Protein AF-A0A833EAX7-F1 (afdb_monomer)

Organism: NCBI:txid1273541

Structure (mmCIF, N/CA/C/O backbone):
data_AF-A0A833EAX7-F1
#
_entry.id   AF-A0A833EAX7-F1
#
loop_
_atom_site.group_PDB
_atom_site.id
_atom_site.type_symbol
_atom_site.label_atom_id
_atom_site.label_alt_id
_atom_site.label_comp_id
_atom_site.label_asym_id
_atom_site.label_entity_id
_atom_site.label_seq_id
_atom_site.pdbx_PDB_ins_code
_atom_site.Cartn_x
_atom_site.Cartn_y
_atom_site.Cartn_z
_atom_site.occupancy
_atom_site.B_iso_or_equiv
_atom_site.auth_seq_id
_atom_site.auth_comp_id
_atom_site.auth_asym_id
_atom_site.auth_atom_id
_atom_site.pdbx_PDB_model_num
ATOM 1 N N . ALA A 1 1 ? -9.955 -4.819 9.871 1.00 88.12 1 ALA A N 1
ATOM 2 C CA . ALA A 1 1 ? -10.548 -6.099 10.300 1.00 88.12 1 ALA A CA 1
ATOM 3 C C . ALA A 1 1 ? -9.933 -6.616 11.598 1.00 88.12 1 ALA A C 1
ATOM 5 O O . ALA A 1 1 ? -10.570 -6.448 12.624 1.00 88.12 1 ALA A O 1
ATOM 6 N N . ALA A 1 2 ? -8.709 -7.164 11.603 1.00 92.00 2 ALA A N 1
ATOM 7 C CA . ALA A 1 2 ? -8.136 -7.806 12.799 1.00 92.00 2 ALA A CA 1
ATOM 8 C C . ALA A 1 2 ? -8.142 -6.911 14.054 1.00 92.00 2 ALA A C 1
ATOM 10 O O . ALA A 1 2 ? -8.696 -7.295 15.076 1.00 92.00 2 ALA A O 1
ATOM 11 N N . TYR A 1 3 ? -7.619 -5.684 13.960 1.00 92.44 3 TYR A N 1
ATOM 12 C CA . TYR A 1 3 ? -7.635 -4.750 15.092 1.00 92.44 3 TYR A CA 1
ATOM 13 C C . TYR A 1 3 ? -9.058 -4.375 15.543 1.00 92.44 3 TYR A C 1
ATOM 15 O O . TYR A 1 3 ? -9.347 -4.390 16.733 1.00 92.44 3 TYR A O 1
ATOM 23 N N . ALA A 1 4 ? -9.969 -4.117 14.598 1.00 93.31 4 ALA A N 1
ATOM 24 C CA . ALA A 1 4 ? -11.371 -3.826 14.906 1.00 93.31 4 ALA A CA 1
ATOM 25 C C . ALA A 1 4 ? -12.049 -4.989 15.653 1.00 93.31 4 ALA A C 1
ATOM 27 O O . ALA A 1 4 ? -12.770 -4.755 16.615 1.00 93.31 4 ALA A O 1
ATOM 28 N N . SER A 1 5 ? -11.749 -6.235 15.272 1.00 93.31 5 SER A N 1
ATOM 29 C CA . SER A 1 5 ? -12.221 -7.428 15.980 1.00 93.31 5 SER A CA 1
ATOM 30 C C . SER A 1 5 ? -11.660 -7.523 17.401 1.00 93.31 5 SER A C 1
ATOM 32 O O . SER A 1 5 ? -12.407 -7.863 18.310 1.00 93.31 5 SER A O 1
ATOM 34 N N . LEU A 1 6 ? -10.379 -7.196 17.614 1.00 91.81 6 LEU A N 1
ATOM 35 C CA . LEU A 1 6 ? -9.766 -7.182 18.952 1.00 91.81 6 LEU A CA 1
ATOM 36 C C . LEU A 1 6 ? -10.366 -6.107 19.870 1.00 91.81 6 LEU A C 1
ATOM 38 O O . LEU A 1 6 ? -10.318 -6.245 21.088 1.00 91.81 6 LEU A O 1
ATOM 42 N N . LYS A 1 7 ? -10.898 -5.025 19.293 1.00 92.06 7 LYS A N 1
ATOM 43 C CA . LYS A 1 7 ? -11.475 -3.887 20.020 1.00 92.06 7 LYS A CA 1
ATOM 44 C C . LYS A 1 7 ? -13.006 -3.905 20.100 1.00 92.06 7 LYS A C 1
ATOM 46 O O . LYS A 1 7 ? -13.565 -2.997 20.701 1.00 92.06 7 LYS A O 1
ATOM 51 N N . GLY A 1 8 ? -13.677 -4.898 19.509 1.00 93.06 8 GLY A N 1
ATOM 52 C CA . GLY A 1 8 ? -15.146 -4.963 19.477 1.00 93.06 8 GLY A CA 1
ATOM 53 C C . GLY A 1 8 ? -15.798 -3.844 18.654 1.00 93.06 8 GLY A C 1
ATOM 54 O O . GLY A 1 8 ? -16.893 -3.393 18.971 1.00 93.06 8 GLY A O 1
ATOM 55 N N . LEU A 1 9 ? -15.112 -3.344 17.621 1.00 95.06 9 LEU A N 1
ATOM 56 C CA . LEU A 1 9 ? -15.609 -2.271 16.755 1.00 95.06 9 LEU A CA 1
ATOM 57 C C . LEU A 1 9 ? -16.414 -2.858 15.588 1.00 95.06 9 LEU A C 1
ATOM 59 O O . LEU A 1 9 ? -15.910 -2.943 14.466 1.00 95.06 9 LEU A O 1
ATOM 63 N N . ASP A 1 10 ? -17.656 -3.264 15.845 1.00 95.25 10 ASP A N 1
ATOM 64 C CA . ASP A 1 10 ? -18.470 -4.045 14.898 1.00 95.25 10 ASP A CA 1
ATOM 65 C C . ASP A 1 10 ? -18.686 -3.350 13.550 1.00 95.25 10 ASP A C 1
ATOM 67 O O . ASP A 1 10 ? -18.459 -3.951 12.497 1.00 95.25 10 ASP A O 1
ATOM 71 N N . LEU A 1 11 ? -19.053 -2.064 13.564 1.00 95.31 11 LEU A N 1
ATOM 72 C CA . LEU A 1 11 ? -19.267 -1.288 12.338 1.00 95.31 11 LEU A CA 1
ATOM 73 C C . LEU A 1 11 ? -17.991 -1.236 11.484 1.00 95.31 11 LEU A C 1
ATOM 75 O O . LEU A 1 11 ? -18.017 -1.496 10.282 1.00 95.31 11 LEU A O 1
ATOM 79 N N . VAL A 1 12 ? -16.856 -0.934 12.117 1.00 96.81 12 VAL A N 1
ATOM 80 C CA . VAL A 1 12 ? -15.551 -0.833 11.450 1.00 96.81 12 VAL A CA 1
ATOM 81 C C . VAL A 1 12 ? -15.092 -2.200 10.950 1.00 96.81 12 VAL A C 1
ATOM 83 O O . VAL A 1 12 ? -14.527 -2.308 9.859 1.00 96.81 12 VAL A O 1
ATOM 86 N N . LEU A 1 13 ? -15.341 -3.260 11.721 1.00 97.44 13 LEU A N 1
ATOM 87 C CA . LEU A 1 13 ? -15.051 -4.631 11.328 1.00 97.44 13 LEU A CA 1
ATOM 88 C C . LEU A 1 13 ? -15.810 -4.985 10.048 1.00 97.44 13 LEU A C 1
ATOM 90 O O . LEU A 1 13 ? -15.159 -5.301 9.049 1.00 97.44 1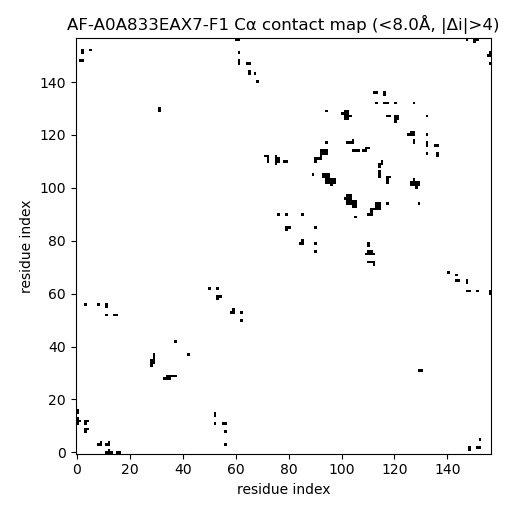3 LEU A O 1
ATOM 94 N N . GLN A 1 14 ? -17.139 -4.856 10.053 1.00 97.25 14 GLN A N 1
ATOM 95 C CA . GLN A 1 14 ? -18.001 -5.152 8.905 1.00 97.25 14 GLN A CA 1
ATOM 96 C C . GLN A 1 14 ? -17.588 -4.334 7.677 1.00 97.25 14 GLN A C 1
ATOM 98 O O . GLN A 1 14 ? -17.283 -4.899 6.626 1.00 97.25 14 GLN A O 1
ATOM 103 N N . ALA A 1 15 ? -17.465 -3.015 7.8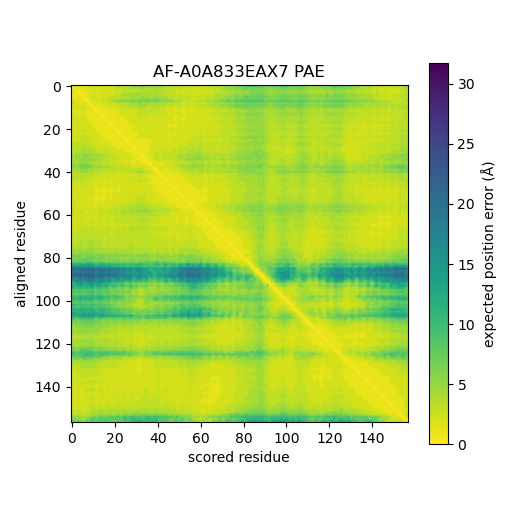30 1.00 97.44 15 ALA A N 1
ATOM 104 C CA . ALA A 1 15 ? -17.079 -2.118 6.748 1.00 97.44 15 ALA A CA 1
ATOM 105 C C . ALA A 1 15 ? -15.682 -2.444 6.181 1.00 97.44 15 ALA A C 1
ATOM 107 O O . ALA A 1 15 ? -15.465 -2.378 4.967 1.00 97.44 15 ALA A O 1
ATOM 108 N N . SER A 1 16 ? -14.728 -2.845 7.030 1.00 96.81 16 SER A N 1
ATOM 109 C CA . SER A 1 16 ? -13.393 -3.256 6.580 1.00 96.81 16 SER A CA 1
ATOM 110 C C . SER A 1 16 ? -13.388 -4.598 5.843 1.00 96.81 16 SER A C 1
ATOM 112 O O . SER A 1 16 ? -12.593 -4.772 4.920 1.00 96.81 16 SER A O 1
ATOM 114 N N . LEU A 1 17 ? -14.273 -5.532 6.209 1.00 97.50 17 LEU A N 1
ATOM 115 C CA . LEU A 1 17 ? -14.431 -6.813 5.515 1.00 97.50 17 LEU A CA 1
ATOM 116 C C . LEU A 1 17 ? -15.066 -6.624 4.135 1.00 97.50 17 LEU A C 1
ATOM 118 O O . LEU A 1 17 ? -14.591 -7.223 3.173 1.00 97.50 17 LEU A O 1
ATOM 122 N N . VAL A 1 18 ? -16.067 -5.744 4.015 1.00 97.75 18 VAL A N 1
ATOM 123 C CA . VAL A 1 18 ? -16.653 -5.382 2.713 1.00 97.75 18 VAL A CA 1
ATOM 124 C C . VAL A 1 18 ? -15.593 -4.777 1.795 1.00 97.75 18 VAL A C 1
ATOM 126 O O . VAL A 1 18 ? -15.451 -5.217 0.653 1.00 97.75 18 VAL A O 1
ATOM 129 N N . MET A 1 19 ? -14.790 -3.829 2.296 1.00 96.94 19 MET A N 1
ATOM 130 C CA . MET A 1 19 ? -13.688 -3.265 1.510 1.00 96.94 19 MET A CA 1
ATOM 131 C C . MET A 1 19 ? -12.677 -4.343 1.108 1.00 96.94 19 MET A C 1
ATOM 133 O O . MET A 1 19 ? -12.286 -4.397 -0.053 1.00 96.94 19 MET A O 1
ATOM 137 N N . ALA A 1 20 ? -12.277 -5.229 2.024 1.00 96.94 20 ALA A N 1
ATOM 138 C CA . ALA A 1 20 ? -11.350 -6.312 1.705 1.00 96.94 20 ALA A CA 1
ATOM 139 C C . ALA A 1 20 ? -11.899 -7.241 0.607 1.00 96.94 20 ALA A C 1
ATOM 141 O O . ALA A 1 20 ? -11.175 -7.560 -0.333 1.00 96.94 20 ALA A O 1
ATOM 142 N N . ALA A 1 21 ? -13.178 -7.625 0.674 1.00 97.69 21 ALA A N 1
ATOM 143 C CA . ALA A 1 21 ? -13.819 -8.456 -0.344 1.00 97.69 21 ALA A CA 1
ATOM 144 C C . ALA A 1 21 ? -13.871 -7.759 -1.715 1.00 97.69 21 ALA A C 1
ATOM 146 O O . ALA A 1 21 ? -13.534 -8.370 -2.731 1.00 97.69 21 ALA A O 1
ATOM 147 N N . ALA A 1 22 ? -14.215 -6.467 -1.750 1.00 96.75 22 ALA A N 1
ATOM 148 C CA . ALA A 1 22 ? -14.211 -5.673 -2.979 1.00 96.75 22 ALA A CA 1
ATOM 149 C C . ALA A 1 22 ? -12.800 -5.549 -3.583 1.00 96.75 22 ALA A C 1
ATOM 151 O O . ALA A 1 22 ? -12.621 -5.739 -4.788 1.00 96.75 22 ALA A O 1
ATOM 152 N N . LEU A 1 23 ? -11.784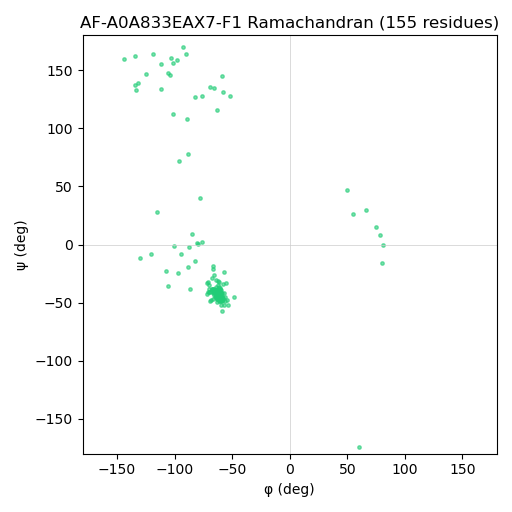 -5.298 -2.747 1.00 97.19 23 LEU A N 1
ATOM 153 C CA . LEU A 1 23 ? -10.385 -5.236 -3.172 1.00 97.19 23 LEU A CA 1
ATOM 154 C C . LEU A 1 23 ? -9.890 -6.586 -3.702 1.00 97.19 23 LEU A C 1
ATOM 156 O O . LEU A 1 23 ? -9.185 -6.603 -4.703 1.00 97.19 23 LEU A O 1
ATOM 160 N N . LEU A 1 24 ? -10.280 -7.709 -3.091 1.00 97.12 24 LEU A N 1
ATOM 161 C CA . LEU A 1 24 ? -9.959 -9.050 -3.595 1.00 97.12 24 LEU A CA 1
ATOM 162 C C . LEU A 1 24 ? -10.617 -9.322 -4.956 1.00 97.12 24 LEU A C 1
ATOM 164 O O . LEU A 1 24 ? -9.969 -9.859 -5.856 1.00 97.12 24 LEU A O 1
ATOM 168 N N . GLY A 1 25 ? -11.874 -8.903 -5.131 1.00 97.19 25 GLY A N 1
ATOM 169 C CA . GLY A 1 25 ? -12.577 -8.975 -6.413 1.00 97.19 25 GLY A CA 1
ATOM 170 C C . GLY A 1 25 ? -11.877 -8.165 -7.507 1.00 97.19 25 GLY A C 1
ATOM 171 O O . GLY A 1 25 ? -11.654 -8.673 -8.603 1.00 97.19 25 GLY A O 1
ATOM 172 N N . PHE A 1 26 ? -11.455 -6.937 -7.197 1.00 97.06 26 PHE A N 1
ATOM 173 C CA . PHE A 1 26 ? -10.657 -6.108 -8.105 1.00 97.06 26 PHE A CA 1
ATOM 174 C C . PHE A 1 26 ? -9.289 -6.737 -8.406 1.00 97.06 26 PHE A C 1
ATOM 176 O O . PHE A 1 26 ? -8.888 -6.845 -9.569 1.00 97.06 26 PHE A O 1
ATOM 183 N N . LEU A 1 27 ? -8.590 -7.207 -7.368 1.00 96.44 27 LEU A N 1
ATOM 184 C CA . LEU A 1 27 ? -7.257 -7.791 -7.473 1.00 96.44 27 LEU A CA 1
ATOM 185 C C . LEU A 1 27 ? -7.248 -8.987 -8.422 1.00 96.44 27 LEU A C 1
ATOM 187 O O . LEU A 1 27 ? -6.298 -9.145 -9.173 1.00 96.44 27 LEU A O 1
ATOM 191 N N . ARG A 1 28 ? -8.323 -9.781 -8.487 1.00 96.94 28 ARG A N 1
ATOM 192 C CA . ARG A 1 28 ? -8.438 -10.889 -9.449 1.00 96.94 28 ARG A CA 1
ATOM 193 C C . ARG A 1 28 ? -8.250 -10.460 -10.911 1.00 96.94 28 ARG A C 1
ATOM 195 O O . ARG A 1 28 ? -7.746 -11.260 -11.704 1.00 96.94 28 ARG A O 1
ATOM 202 N N . TYR A 1 29 ? -8.669 -9.248 -11.272 1.00 97.06 29 TYR A N 1
ATOM 203 C CA . TYR A 1 29 ? -8.545 -8.695 -12.627 1.00 97.06 29 TYR A CA 1
ATOM 204 C C . TYR A 1 29 ? -7.323 -7.791 -12.798 1.00 97.06 29 TYR A C 1
ATOM 206 O O . TYR A 1 29 ? -6.836 -7.627 -13.916 1.00 97.06 29 TYR A O 1
ATOM 214 N N . ASN A 1 30 ? -6.831 -7.207 -11.707 1.00 97.12 30 ASN A N 1
ATOM 215 C CA . ASN A 1 30 ? -5.645 -6.357 -11.709 1.00 97.12 30 ASN A CA 1
ATOM 216 C C . ASN A 1 30 ? -4.332 -7.141 -11.517 1.00 97.12 30 ASN A C 1
ATOM 218 O O . ASN A 1 30 ? -3.276 -6.637 -11.884 1.00 97.12 30 ASN A O 1
ATOM 222 N N . TRP A 1 31 ? -4.379 -8.370 -10.992 1.00 97.00 31 TRP A N 1
ATOM 223 C CA . TRP A 1 31 ? -3.196 -9.214 -10.824 1.00 97.00 31 TRP A CA 1
ATOM 224 C C . TRP A 1 31 ? -2.500 -9.466 -12.160 1.00 97.00 31 TRP A C 1
ATOM 226 O O . TRP A 1 31 ? -3.155 -9.616 -13.191 1.00 97.00 31 TRP A O 1
ATOM 236 N N . TYR A 1 32 ? -1.171 -9.550 -12.129 1.00 94.12 32 TYR A N 1
ATOM 237 C CA . TYR A 1 32 ? -0.358 -9.697 -13.330 1.00 94.12 32 TYR A CA 1
ATOM 238 C C . TYR A 1 32 ? -0.736 -10.955 -14.145 1.00 94.12 32 TYR A C 1
ATOM 240 O O . TYR A 1 32 ? -0.785 -12.049 -13.567 1.00 94.12 32 TYR A O 1
ATOM 248 N N . PRO A 1 33 ? -0.935 -10.847 -15.477 1.00 94.56 33 PRO A N 1
ATOM 249 C CA . PRO A 1 33 ? -0.969 -9.617 -16.280 1.00 94.56 33 PRO A CA 1
ATOM 250 C C . PRO A 1 33 ? -2.295 -8.848 -16.111 1.00 94.56 33 PRO A C 1
ATOM 252 O O . PRO A 1 33 ? -3.381 -9.413 -16.283 1.00 94.56 33 PRO A O 1
ATOM 255 N N . ALA A 1 34 ? -2.198 -7.552 -15.794 1.00 95.12 34 ALA A N 1
ATOM 256 C CA . ALA A 1 34 ? -3.344 -6.717 -15.438 1.00 95.12 34 ALA A CA 1
ATOM 257 C C . ALA A 1 34 ? -4.316 -6.514 -16.613 1.00 95.12 34 ALA A C 1
ATOM 259 O O . ALA A 1 34 ? -3.911 -6.191 -17.728 1.00 95.12 34 ALA A O 1
ATOM 260 N N . ARG A 1 35 ? -5.619 -6.659 -16.343 1.00 96.88 35 ARG A N 1
ATOM 261 C CA . ARG A 1 35 ? -6.713 -6.432 -17.314 1.00 96.88 35 ARG A CA 1
ATOM 262 C C . ARG A 1 35 ? -7.497 -5.156 -17.036 1.00 96.88 35 ARG A C 1
ATOM 264 O O . ARG A 1 35 ? -8.159 -4.630 -17.922 1.00 96.88 35 ARG A O 1
ATOM 271 N N . VAL A 1 36 ? -7.453 -4.693 -15.790 1.00 96.25 36 VAL A N 1
ATOM 272 C CA . VAL A 1 36 ? -8.123 -3.484 -15.311 1.00 96.25 36 VAL A CA 1
ATOM 273 C C . VAL A 1 36 ? -7.125 -2.701 -14.471 1.00 96.25 36 VAL A C 1
ATOM 275 O O . VAL A 1 36 ? -6.405 -3.289 -13.662 1.00 96.25 36 VAL A O 1
ATOM 278 N N . PHE A 1 37 ? -7.090 -1.382 -14.650 1.00 94.25 37 PHE A N 1
ATOM 279 C CA . PHE A 1 37 ? -6.267 -0.475 -13.855 1.00 94.25 37 PHE A CA 1
ATOM 280 C C . PHE A 1 37 ? -7.125 0.276 -12.832 1.00 94.25 37 PHE A C 1
ATOM 282 O O . PHE A 1 37 ? -8.272 0.605 -13.131 1.00 94.25 37 PHE A O 1
ATOM 289 N N . PRO A 1 38 ? -6.588 0.572 -11.636 1.00 93.25 38 PRO A N 1
ATOM 290 C CA . PRO A 1 38 ? -7.351 1.256 -10.594 1.00 93.25 38 PRO A CA 1
ATOM 291 C C . PRO A 1 38 ? -7.648 2.717 -10.974 1.00 93.25 38 PRO A C 1
ATOM 293 O O . PRO A 1 38 ? -8.751 3.217 -10.758 1.00 93.25 38 PRO A O 1
ATOM 296 N N . GLY A 1 39 ? -6.666 3.412 -11.557 1.00 91.12 39 GLY A N 1
ATOM 297 C CA . GLY A 1 39 ? -6.744 4.852 -11.802 1.00 91.12 39 GLY A CA 1
ATOM 298 C C . GLY A 1 39 ? -6.911 5.674 -10.515 1.00 91.12 39 GLY A C 1
ATOM 299 O O . GLY A 1 39 ? -6.879 5.152 -9.399 1.00 91.12 39 GLY A O 1
ATOM 300 N N . ASN A 1 40 ? -7.106 6.984 -10.675 1.00 91.94 40 ASN A N 1
ATOM 301 C CA . ASN A 1 40 ? -7.203 7.913 -9.541 1.00 91.94 40 ASN A CA 1
ATOM 302 C C . ASN A 1 40 ? -8.511 7.757 -8.756 1.00 91.94 40 ASN A C 1
ATOM 304 O O . ASN A 1 40 ? -8.524 7.921 -7.540 1.00 91.94 40 ASN A O 1
ATOM 308 N N . ALA A 1 41 ? -9.607 7.404 -9.434 1.00 92.31 41 ALA A N 1
ATOM 309 C CA . ALA A 1 41 ? -10.901 7.209 -8.785 1.00 92.31 41 ALA A CA 1
ATOM 310 C C . ALA A 1 41 ? -10.838 6.096 -7.726 1.00 92.31 41 ALA A C 1
ATOM 312 O O . ALA A 1 41 ? -11.310 6.276 -6.604 1.00 92.31 41 ALA A O 1
ATOM 313 N N . PHE A 1 42 ? -10.197 4.971 -8.055 1.00 93.31 42 PHE A N 1
ATOM 31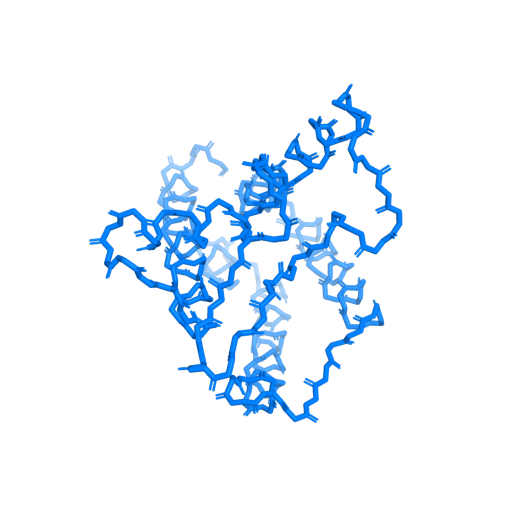4 C CA . PHE A 1 42 ? -10.045 3.857 -7.126 1.00 93.31 42 PHE A CA 1
ATOM 315 C C . PHE A 1 42 ? -9.091 4.195 -5.980 1.00 93.31 42 PHE A C 1
ATOM 317 O O . PHE A 1 42 ? -9.432 3.979 -4.820 1.00 93.31 42 PHE A O 1
ATOM 324 N N . THR A 1 43 ? -7.906 4.743 -6.269 1.00 93.62 43 THR A N 1
ATOM 325 C CA . THR A 1 43 ? -6.896 5.006 -5.229 1.00 93.62 43 THR A CA 1
ATOM 326 C C . THR A 1 43 ? -7.343 6.086 -4.245 1.00 93.62 43 THR A C 1
ATOM 328 O O . THR A 1 43 ? -7.182 5.902 -3.038 1.00 93.62 43 THR A O 1
ATOM 331 N N . TYR A 1 44 ? -7.973 7.167 -4.720 1.00 95.12 44 TYR A N 1
ATOM 332 C CA . TYR A 1 44 ? -8.558 8.185 -3.844 1.00 95.12 44 TYR A CA 1
ATOM 333 C C . TYR A 1 44 ? -9.747 7.641 -3.051 1.00 95.12 44 TYR A C 1
ATOM 335 O O . TYR A 1 44 ? -9.826 7.886 -1.848 1.00 95.12 44 TYR A O 1
ATOM 343 N N . GLY A 1 45 ? -10.626 6.855 -3.682 1.00 96.81 45 GLY A N 1
ATOM 344 C CA . GLY A 1 45 ? -11.771 6.240 -3.008 1.00 96.81 45 GLY A CA 1
ATOM 345 C C . GLY A 1 45 ? -11.359 5.295 -1.877 1.00 96.81 45 GLY A C 1
ATOM 346 O O . GLY A 1 45 ? -11.855 5.416 -0.759 1.00 96.81 45 GLY A O 1
ATOM 347 N N . VAL A 1 46 ? -10.399 4.398 -2.130 1.00 97.00 46 VAL A N 1
ATOM 348 C CA . VAL A 1 46 ? -9.881 3.458 -1.119 1.00 97.00 46 VAL A CA 1
ATOM 349 C C . VAL A 1 46 ? -9.179 4.202 0.018 1.00 97.00 46 VAL A C 1
ATOM 351 O O . VAL A 1 46 ? -9.387 3.870 1.184 1.00 97.00 46 VAL A O 1
ATOM 354 N N . GLY A 1 47 ? -8.387 5.233 -0.297 1.00 96.12 47 GLY A N 1
ATOM 355 C CA . GLY A 1 47 ? -7.722 6.060 0.712 1.00 96.12 47 GLY A CA 1
ATOM 356 C C . GLY A 1 47 ? -8.710 6.809 1.609 1.00 96.12 47 GLY A C 1
ATOM 357 O O . GLY A 1 47 ? -8.581 6.768 2.833 1.00 96.12 47 GLY A O 1
ATOM 358 N N . ALA A 1 48 ? -9.727 7.442 1.016 1.00 97.56 48 ALA A N 1
ATOM 359 C CA . ALA A 1 48 ? -10.771 8.153 1.751 1.00 97.56 48 ALA A CA 1
ATOM 360 C C . ALA A 1 48 ? -11.597 7.205 2.633 1.00 97.56 48 ALA A C 1
ATOM 362 O O . ALA A 1 48 ? -11.831 7.501 3.804 1.00 97.56 48 ALA A O 1
ATOM 363 N N . TYR A 1 49 ? -11.981 6.038 2.104 1.00 97.75 49 TYR A N 1
ATOM 364 C CA . T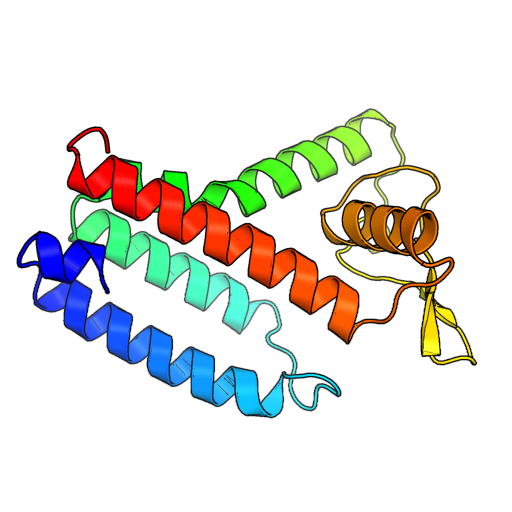YR A 1 49 ? -12.706 5.022 2.864 1.00 97.75 49 TYR A CA 1
ATOM 365 C C . TYR A 1 49 ? -11.879 4.504 4.046 1.00 97.75 49 TYR A C 1
ATOM 367 O O . TYR A 1 49 ? -12.375 4.423 5.168 1.00 97.75 49 TYR A O 1
ATOM 375 N N . TYR A 1 50 ? -10.597 4.204 3.823 1.00 97.12 50 TYR A N 1
ATOM 376 C CA . TYR A 1 50 ? -9.684 3.799 4.887 1.00 97.12 50 TYR A CA 1
ATOM 377 C C . TYR A 1 50 ? -9.571 4.866 5.985 1.00 97.12 50 TYR A C 1
ATOM 379 O O . TYR A 1 50 ? -9.708 4.543 7.164 1.00 97.12 50 TYR A O 1
ATOM 387 N N . ALA A 1 51 ? -9.366 6.133 5.611 1.00 97.06 51 ALA A N 1
ATOM 388 C CA . ALA A 1 51 ? -9.269 7.238 6.561 1.00 97.06 51 ALA A CA 1
ATOM 389 C C . ALA A 1 51 ? -10.560 7.406 7.378 1.00 97.06 51 ALA A C 1
ATOM 391 O O . ALA A 1 51 ? -10.495 7.552 8.598 1.00 97.06 51 ALA A O 1
ATOM 392 N N . ALA A 1 52 ? -11.728 7.302 6.734 1.00 97.81 52 ALA A N 1
ATOM 393 C CA . ALA A 1 52 ? -13.017 7.333 7.417 1.00 97.81 52 ALA A CA 1
ATOM 394 C C . ALA A 1 52 ? -13.142 6.206 8.456 1.00 97.81 52 ALA A C 1
ATOM 396 O O . ALA A 1 52 ? -13.547 6.466 9.585 1.00 97.81 52 ALA A O 1
ATOM 397 N N . LEU A 1 53 ? -12.734 4.974 8.125 1.00 97.12 53 LEU A N 1
ATOM 398 C CA . LEU A 1 53 ? -12.747 3.865 9.087 1.00 97.12 53 LEU A CA 1
ATOM 399 C C . LEU A 1 53 ? -11.806 4.088 10.272 1.00 97.12 53 LEU A C 1
ATOM 401 O O . LEU A 1 53 ? -12.154 3.736 11.398 1.00 97.12 53 LEU A O 1
ATOM 405 N N . VAL A 1 54 ? -10.621 4.648 10.027 1.00 96.62 54 VAL A N 1
ATOM 406 C CA . VAL A 1 54 ? -9.641 4.951 11.078 1.00 96.62 54 VAL A CA 1
ATOM 407 C C . VAL A 1 54 ? -10.195 5.979 12.064 1.00 96.62 54 VAL A C 1
ATOM 409 O O . VAL A 1 54 ? -10.094 5.752 13.267 1.00 96.62 54 VAL A O 1
ATOM 412 N N . ILE A 1 55 ? -10.821 7.049 11.564 1.00 96.94 55 ILE A N 1
ATOM 413 C CA . ILE A 1 55 ? -11.429 8.107 12.386 1.00 96.94 55 ILE A CA 1
ATOM 414 C C . ILE A 1 55 ? -12.652 7.571 13.143 1.00 96.94 55 ILE A C 1
ATOM 416 O O . ILE A 1 55 ? -12.762 7.752 14.351 1.00 96.94 55 ILE A O 1
ATOM 420 N N . LEU A 1 56 ? -13.555 6.854 12.462 1.00 96.25 56 LEU A N 1
ATOM 421 C CA . LEU A 1 56 ? -14.753 6.279 13.093 1.00 96.25 56 LEU A CA 1
ATOM 422 C C . LEU A 1 56 ? -14.416 5.266 14.192 1.00 96.25 56 LEU A C 1
ATOM 424 O O . LEU A 1 56 ? -15.166 5.127 15.153 1.00 96.25 56 LEU A O 1
ATOM 428 N N . GLY A 1 57 ? -13.307 4.542 14.044 1.00 94.38 57 GLY A N 1
ATOM 429 C CA . GLY A 1 57 ? -12.840 3.590 15.043 1.00 94.38 57 GLY A CA 1
ATOM 430 C C . GLY A 1 57 ? -11.941 4.184 16.128 1.00 94.38 57 GLY A C 1
ATOM 431 O O . GLY A 1 57 ? -11.508 3.416 16.985 1.00 94.38 57 GLY A O 1
ATOM 432 N N . ASN A 1 58 ? -11.613 5.485 16.080 1.00 95.25 58 ASN A N 1
ATOM 433 C CA . ASN A 1 58 ? -10.617 6.122 16.956 1.00 95.25 58 ASN A CA 1
ATOM 434 C C . ASN A 1 58 ? -9.283 5.337 16.980 1.00 95.25 58 ASN A C 1
ATOM 436 O O . ASN A 1 58 ? -8.759 4.966 18.033 1.00 95.25 58 ASN A O 1
ATOM 440 N N . MET A 1 59 ? -8.801 4.961 15.787 1.00 95.06 59 MET A N 1
ATOM 441 C CA . MET A 1 59 ? -7.651 4.070 15.581 1.00 95.06 59 MET A CA 1
ATOM 442 C C . MET A 1 59 ? -6.483 4.789 14.896 1.00 95.06 59 MET A C 1
ATOM 444 O O . MET A 1 59 ? -5.729 4.157 14.161 1.00 95.06 59 MET A O 1
ATOM 448 N N . GLU A 1 60 ? -6.331 6.101 15.063 1.00 95.31 60 GLU A N 1
ATOM 449 C CA . GLU A 1 60 ? -5.408 6.944 14.291 1.00 95.31 60 GLU A CA 1
ATOM 450 C C . GLU A 1 60 ? -3.970 6.444 14.386 1.00 95.31 60 GLU A C 1
ATOM 452 O O . GLU A 1 60 ? -3.298 6.299 13.368 1.0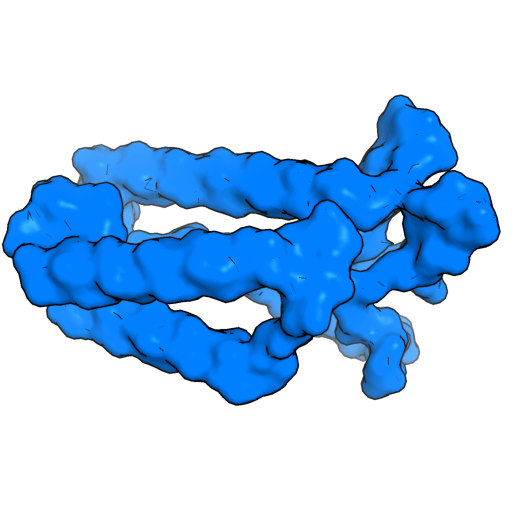0 95.31 60 GLU A O 1
ATOM 457 N N . LYS A 1 61 ? -3.509 6.095 15.592 1.00 94.75 61 LYS A N 1
ATOM 458 C CA . LYS A 1 61 ? -2.155 5.559 15.801 1.00 94.75 61 LYS A CA 1
ATOM 459 C C . LYS A 1 61 ? -1.930 4.266 15.019 1.00 94.75 61 LYS A C 1
ATOM 461 O O . LYS A 1 61 ? -0.940 4.145 14.299 1.00 94.75 61 LYS A O 1
ATOM 466 N N . TYR A 1 62 ? -2.869 3.326 15.115 1.00 94.81 62 TYR A N 1
ATOM 467 C CA . TYR A 1 62 ? -2.831 2.065 14.374 1.00 94.81 62 TYR A CA 1
ATOM 468 C C . TYR A 1 62 ? -2.911 2.296 12.857 1.00 94.81 62 TYR A C 1
ATOM 470 O O . TYR A 1 62 ? -2.126 1.741 12.087 1.00 94.81 62 TYR A O 1
ATOM 478 N N . GLY A 1 63 ? -3.832 3.157 12.428 1.00 95.12 63 GLY A N 1
ATOM 479 C CA . GLY A 1 63 ? -4.090 3.455 11.029 1.00 95.12 63 GLY A CA 1
ATOM 480 C C . GLY A 1 63 ? -2.914 4.146 10.339 1.00 95.12 63 GLY A C 1
ATOM 481 O O . GLY A 1 63 ? -2.562 3.787 9.213 1.00 95.12 63 GLY A O 1
ATOM 482 N N . LEU A 1 64 ? -2.265 5.091 11.020 1.00 95.88 64 LEU A N 1
ATOM 483 C CA . LEU A 1 64 ? -1.060 5.759 10.530 1.00 95.88 64 LEU A CA 1
ATOM 484 C C . LEU A 1 64 ? 0.143 4.810 10.523 1.00 95.88 64 LEU A C 1
ATOM 486 O O . LEU A 1 64 ? 0.922 4.823 9.571 1.00 95.88 64 LEU A O 1
ATOM 490 N N . ALA A 1 65 ? 0.276 3.939 11.526 1.00 96.44 65 ALA A N 1
ATOM 491 C CA . ALA A 1 65 ? 1.343 2.942 11.552 1.00 96.44 65 ALA A CA 1
ATOM 492 C C . ALA A 1 65 ? 1.248 1.949 10.377 1.00 96.44 65 ALA A C 1
ATOM 494 O O . ALA A 1 65 ? 2.263 1.569 9.808 1.00 96.44 65 ALA A O 1
ATOM 495 N N . LEU A 1 66 ? 0.048 1.576 9.922 1.00 96.25 66 LEU A N 1
ATOM 496 C CA . LEU A 1 66 ? -0.104 0.753 8.711 1.00 96.25 66 LEU A CA 1
ATOM 497 C C . LEU A 1 66 ? 0.322 1.473 7.418 1.00 96.25 66 LEU A C 1
ATOM 499 O O . LEU A 1 66 ? 0.643 0.814 6.425 1.00 96.25 66 LEU A O 1
ATOM 503 N N . PHE A 1 67 ? 0.353 2.809 7.425 1.00 95.25 67 PHE A N 1
ATOM 504 C CA . PHE A 1 67 ? 0.738 3.646 6.286 1.00 95.25 67 PHE A CA 1
ATOM 505 C C . PHE A 1 67 ? 2.255 3.855 6.158 1.00 95.25 67 PHE A C 1
ATOM 507 O O . PHE A 1 67 ? 2.692 4.628 5.305 1.00 95.25 67 PHE A O 1
ATOM 514 N N . THR A 1 68 ? 3.086 3.148 6.937 1.00 96.19 68 THR A N 1
ATOM 515 C CA . THR A 1 68 ? 4.554 3.293 6.907 1.00 96.19 68 THR A CA 1
ATOM 516 C C . THR A 1 68 ? 5.143 3.266 5.495 1.00 96.19 68 THR A C 1
ATOM 518 O O . THR A 1 68 ? 5.951 4.136 5.173 1.00 96.19 68 THR A O 1
ATOM 521 N N . LEU A 1 69 ? 4.728 2.343 4.615 1.00 94.75 69 LEU A N 1
ATOM 522 C CA . LEU A 1 69 ? 5.243 2.320 3.237 1.00 94.75 69 LEU A CA 1
ATOM 523 C C . LEU A 1 69 ? 4.867 3.574 2.439 1.00 94.75 69 LEU A C 1
ATOM 525 O O . LEU A 1 69 ? 5.693 4.078 1.681 1.00 94.75 69 LEU A O 1
ATOM 529 N N . TYR A 1 70 ? 3.668 4.121 2.635 1.00 93.62 70 TYR A N 1
ATOM 530 C CA . TYR A 1 70 ? 3.255 5.367 1.986 1.00 93.62 70 TYR A CA 1
ATOM 531 C C . TYR A 1 70 ? 4.076 6.560 2.480 1.00 93.62 70 TYR A C 1
ATOM 533 O O . TYR A 1 70 ? 4.478 7.395 1.670 1.00 93.62 70 TYR A O 1
ATOM 541 N N . PHE A 1 71 ? 4.404 6.612 3.774 1.00 94.81 71 PHE A N 1
ATOM 542 C CA . PHE A 1 71 ? 5.308 7.635 4.305 1.00 94.81 71 PHE A CA 1
ATOM 543 C C . PHE A 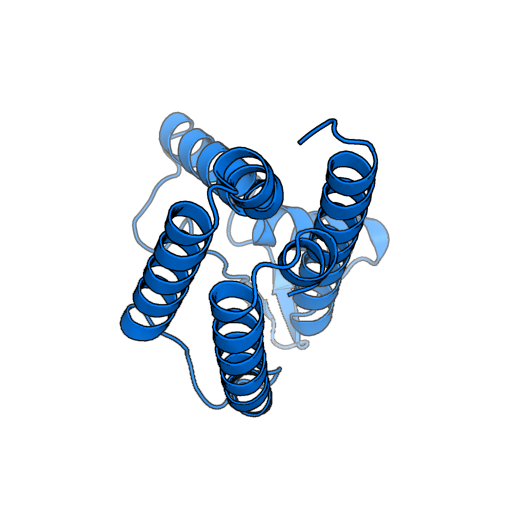1 71 ? 6.727 7.490 3.755 1.00 94.81 71 PHE A C 1
ATOM 545 O O . PHE A 1 71 ? 7.314 8.480 3.322 1.00 94.81 71 PHE A O 1
ATOM 552 N N . ILE A 1 72 ? 7.263 6.268 3.682 1.00 94.56 72 ILE A N 1
ATOM 553 C CA . ILE A 1 72 ? 8.572 6.020 3.060 1.00 94.56 72 ILE A CA 1
ATOM 554 C C . ILE A 1 72 ? 8.553 6.465 1.595 1.00 94.56 72 ILE A C 1
ATOM 556 O O . ILE A 1 72 ? 9.467 7.159 1.153 1.00 94.56 72 ILE A O 1
ATOM 560 N N . LYS A 1 73 ? 7.497 6.132 0.845 1.00 91.81 73 LYS A N 1
ATOM 561 C CA . LYS A 1 73 ? 7.318 6.594 -0.536 1.00 91.81 73 LYS A CA 1
ATOM 562 C C . LYS A 1 73 ? 7.313 8.122 -0.619 1.00 91.81 73 LYS A C 1
ATOM 564 O O . LYS A 1 73 ? 8.010 8.677 -1.463 1.00 91.81 73 LYS A O 1
ATOM 569 N N . ALA A 1 74 ? 6.579 8.805 0.259 1.00 91.50 74 ALA A N 1
ATOM 570 C CA . ALA A 1 74 ? 6.540 10.265 0.294 1.00 91.50 74 ALA A CA 1
ATOM 571 C C . ALA A 1 74 ? 7.934 10.873 0.540 1.00 91.50 74 ALA A C 1
ATOM 573 O O . ALA A 1 74 ? 8.319 11.818 -0.148 1.00 91.50 74 ALA A O 1
ATOM 574 N N . LEU A 1 75 ? 8.727 10.290 1.447 1.00 92.50 75 LEU A N 1
ATOM 575 C CA . LEU A 1 75 ? 10.109 10.712 1.703 1.00 92.50 75 LEU A CA 1
ATOM 576 C C . LEU A 1 75 ? 11.034 10.467 0.501 1.00 92.50 75 LEU A C 1
ATOM 578 O O . LEU A 1 75 ? 11.863 11.317 0.174 1.00 92.50 75 LEU A O 1
ATOM 582 N N . LEU A 1 76 ? 10.892 9.332 -0.188 1.00 91.00 76 LEU A N 1
ATOM 583 C CA . LEU A 1 76 ? 11.666 9.038 -1.398 1.00 91.00 76 LEU A CA 1
ATOM 584 C C . LEU A 1 76 ? 11.310 9.988 -2.554 1.00 91.00 76 LEU A C 1
ATOM 586 O O . LEU A 1 76 ? 12.207 10.474 -3.249 1.00 91.00 76 LEU A O 1
ATOM 590 N N . ASN A 1 77 ? 10.029 10.326 -2.703 1.00 86.44 77 ASN A N 1
ATOM 591 C CA . ASN A 1 77 ? 9.569 11.321 -3.669 1.00 86.44 77 ASN A CA 1
ATOM 592 C C . ASN A 1 77 ? 10.119 12.714 -3.339 1.00 86.44 77 ASN A C 1
ATOM 594 O O . ASN A 1 77 ? 10.618 13.406 -4.228 1.00 86.44 77 ASN A O 1
ATOM 598 N N . LEU A 1 78 ? 10.103 13.103 -2.059 1.00 89.50 78 LEU A N 1
ATOM 599 C CA . LEU A 1 78 ? 10.694 14.358 -1.592 1.00 89.50 78 LEU A CA 1
ATOM 600 C C . LEU A 1 78 ? 12.197 14.415 -1.889 1.00 89.50 78 LEU A C 1
ATOM 602 O O . LEU A 1 78 ? 12.696 15.431 -2.371 1.00 89.50 78 LEU A O 1
ATOM 606 N N . ARG A 1 79 ? 12.922 13.309 -1.691 1.00 88.19 79 ARG A N 1
ATOM 607 C CA . ARG A 1 79 ? 14.330 13.207 -2.093 1.00 88.19 79 ARG A CA 1
ATOM 608 C C . ARG A 1 79 ? 14.506 13.427 -3.597 1.00 88.19 79 ARG A C 1
ATOM 610 O O . ARG A 1 79 ? 15.440 14.113 -4.006 1.00 88.19 79 ARG A O 1
ATOM 617 N N . GLY A 1 80 ? 13.621 12.867 -4.421 1.00 86.19 80 GLY A N 1
ATOM 618 C CA . GLY A 1 80 ? 13.629 13.074 -5.872 1.00 86.19 80 GLY A CA 1
ATOM 619 C C . GLY A 1 80 ? 13.434 14.536 -6.270 1.00 86.19 80 GLY A C 1
ATOM 620 O O . GLY A 1 80 ? 14.134 15.031 -7.158 1.00 86.19 80 GLY A O 1
ATOM 621 N N . TYR A 1 81 ? 12.557 15.242 -5.554 1.00 84.88 81 TYR A N 1
ATOM 622 C CA . TYR A 1 81 ? 12.381 16.687 -5.680 1.00 84.88 81 TYR A CA 1
ATOM 623 C C . TYR A 1 81 ? 13.650 17.457 -5.285 1.00 84.88 81 TYR A C 1
ATOM 625 O O . TYR A 1 81 ? 14.150 18.263 -6.069 1.00 84.88 81 TYR A O 1
ATOM 633 N N . MET A 1 82 ? 14.244 17.152 -4.126 1.00 87.06 82 MET A N 1
ATOM 634 C CA . MET A 1 82 ? 15.475 17.801 -3.651 1.00 87.06 82 MET A CA 1
ATOM 635 C C . MET A 1 82 ? 16.664 17.607 -4.598 1.00 87.06 82 MET A C 1
ATOM 637 O O . MET A 1 82 ? 17.445 18.527 -4.820 1.00 87.06 82 MET A O 1
ATOM 641 N N . HIS A 1 83 ? 16.795 16.416 -5.180 1.00 85.62 83 HIS A N 1
ATOM 642 C CA . HIS A 1 83 ? 17.854 16.093 -6.134 1.00 85.62 83 HIS A CA 1
ATOM 643 C C . HIS A 1 83 ? 17.600 16.689 -7.536 1.00 85.62 83 HIS A C 1
ATOM 645 O O . HIS A 1 83 ? 18.388 16.442 -8.445 1.00 85.62 83 HIS A O 1
ATOM 651 N N . ARG A 1 84 ? 16.509 17.451 -7.734 1.00 82.12 84 ARG A N 1
ATOM 652 C CA . ARG A 1 84 ? 16.093 18.046 -9.020 1.00 82.12 84 ARG A CA 1
ATOM 653 C C . ARG A 1 84 ? 15.935 17.029 -10.158 1.00 82.12 84 ARG A C 1
ATOM 655 O O . ARG A 1 84 ? 16.043 17.374 -11.331 1.00 82.12 84 ARG A O 1
ATOM 662 N N . VAL A 1 85 ? 15.653 15.774 -9.811 1.00 79.19 85 VAL A N 1
ATOM 663 C CA . VAL A 1 85 ? 15.374 14.690 -10.774 1.00 79.19 85 VAL A CA 1
ATOM 664 C C . VAL A 1 85 ? 13.873 14.535 -11.006 1.00 79.19 85 VAL A C 1
ATOM 666 O O . VAL A 1 85 ? 13.452 13.783 -11.883 1.00 79.19 85 VAL A O 1
ATOM 669 N N . TRP A 1 86 ? 13.062 15.248 -10.218 1.00 70.38 86 TRP A N 1
ATOM 670 C CA . TRP A 1 86 ? 11.617 15.258 -10.349 1.00 70.38 86 TRP A CA 1
ATOM 671 C C . TRP A 1 86 ? 11.208 15.835 -11.703 1.00 70.38 86 TRP A C 1
ATOM 673 O O . TRP A 1 86 ? 11.439 17.005 -12.004 1.00 70.38 86 TRP A O 1
ATOM 683 N N . LYS A 1 87 ? 10.593 14.980 -12.514 1.00 66.50 87 LYS A N 1
ATOM 684 C CA . LYS A 1 87 ? 9.900 15.339 -13.746 1.00 66.50 87 LYS A CA 1
ATOM 685 C C . LYS A 1 87 ? 8.535 14.642 -13.724 1.00 66.50 87 LYS A C 1
ATOM 687 O O . LYS A 1 87 ? 8.484 13.472 -13.321 1.00 66.50 87 LYS A O 1
ATOM 692 N N . PRO A 1 88 ? 7.450 15.313 -14.147 1.00 61.88 88 PRO A N 1
ATOM 693 C CA . PRO A 1 88 ? 6.148 14.673 -14.314 1.00 61.88 88 PRO A CA 1
ATOM 694 C C . PRO A 1 88 ? 6.281 13.414 -15.184 1.00 61.88 88 PRO A C 1
ATOM 696 O O . PRO A 1 88 ? 6.897 13.469 -16.247 1.00 61.88 88 PRO A O 1
ATOM 699 N N . GLY A 1 89 ? 5.773 12.274 -14.707 1.00 61.38 89 GLY A N 1
ATOM 700 C CA . GLY A 1 89 ? 5.872 10.983 -15.399 1.00 61.38 89 GLY A CA 1
ATOM 701 C C . GLY A 1 89 ? 7.2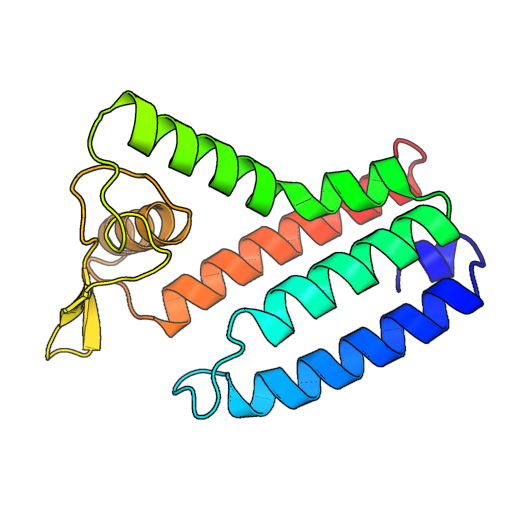03 10.229 -15.246 1.00 61.38 89 GLY A C 1
ATOM 702 O O . GLY A 1 89 ? 7.330 9.135 -15.786 1.00 61.38 89 GLY A O 1
ATOM 703 N N . VAL A 1 90 ? 8.195 10.771 -14.524 1.00 60.22 90 VAL A N 1
ATOM 704 C CA . VAL A 1 90 ? 9.512 10.121 -14.319 1.00 60.22 90 VAL A CA 1
ATOM 705 C C . VAL A 1 90 ? 9.672 9.544 -12.912 1.00 60.22 90 VAL A C 1
ATOM 707 O O . VAL A 1 90 ? 10.284 8.490 -12.744 1.00 60.22 90 VAL A O 1
ATOM 710 N N . ILE A 1 91 ? 9.120 10.208 -11.892 1.00 66.75 91 ILE A N 1
ATOM 711 C CA . ILE A 1 91 ? 9.038 9.656 -10.530 1.00 66.75 91 ILE A CA 1
ATOM 712 C C . ILE A 1 91 ? 7.657 9.035 -10.360 1.00 66.75 91 ILE A C 1
ATOM 714 O O . ILE A 1 91 ? 6.782 9.570 -9.689 1.00 66.75 91 ILE A O 1
ATOM 718 N N . GLU A 1 92 ? 7.486 7.906 -11.027 1.00 75.50 92 GLU A N 1
ATOM 719 C CA . GLU A 1 92 ? 6.307 7.059 -10.930 1.00 75.50 92 GLU A CA 1
ATOM 720 C C . GLU A 1 92 ? 6.724 5.681 -10.416 1.00 75.50 92 GLU A C 1
ATOM 722 O O . GLU A 1 92 ? 7.903 5.315 -10.438 1.00 75.50 92 GLU A O 1
ATOM 727 N N . ASP A 1 93 ? 5.764 4.886 -9.958 1.00 80.12 93 ASP A N 1
ATOM 728 C CA . ASP A 1 93 ? 6.017 3.522 -9.482 1.00 80.12 93 ASP A CA 1
ATOM 729 C C . ASP A 1 93 ? 6.195 2.523 -10.646 1.00 80.12 93 ASP A C 1
ATOM 731 O O . ASP A 1 93 ? 5.719 1.390 -10.575 1.00 80.12 93 ASP A O 1
ATOM 735 N N . PHE A 1 94 ? 6.882 2.925 -11.721 1.00 81.00 94 PHE A N 1
ATOM 736 C CA . PHE A 1 94 ? 7.075 2.125 -12.932 1.00 81.00 94 PHE A CA 1
ATOM 737 C C . PHE A 1 94 ? 8.498 1.562 -13.047 1.00 81.00 94 PHE A C 1
ATOM 739 O O . PHE A 1 94 ? 9.481 2.173 -12.630 1.00 81.00 94 PHE A O 1
ATOM 746 N N . GLY A 1 95 ? 8.605 0.379 -13.653 1.00 83.69 95 GLY A N 1
ATOM 747 C CA . GLY A 1 95 ? 9.856 -0.153 -14.195 1.00 83.69 95 GLY A CA 1
ATOM 748 C C . GLY A 1 95 ? 9.879 -0.014 -15.717 1.00 83.69 95 GLY A C 1
ATOM 749 O O . GLY A 1 95 ? 8.830 0.120 -16.343 1.00 83.69 95 GLY A O 1
ATOM 750 N N . MET A 1 96 ? 11.064 -0.068 -16.321 1.00 86.88 96 MET A N 1
ATOM 751 C CA . MET A 1 96 ? 11.221 -0.151 -17.775 1.00 86.88 96 MET A CA 1
ATOM 752 C C . MET A 1 96 ? 11.239 -1.626 -18.194 1.00 86.88 96 MET A C 1
ATOM 754 O O . MET A 1 96 ? 12.222 -2.311 -17.897 1.00 86.88 96 MET A O 1
ATOM 758 N N . PRO A 1 97 ? 10.176 -2.146 -18.836 1.00 89.25 97 PRO A N 1
ATOM 759 C CA . PRO A 1 97 ? 10.153 -3.528 -19.285 1.00 89.25 97 PRO A CA 1
ATOM 760 C C . PRO A 1 97 ? 11.128 -3.738 -20.442 1.00 89.25 97 PRO A C 1
ATOM 762 O O . PRO A 1 97 ? 11.188 -2.951 -21.386 1.00 89.25 97 PRO A O 1
ATOM 765 N N . ARG A 1 98 ? 11.884 -4.830 -20.369 1.00 90.75 98 ARG A N 1
ATOM 766 C CA . ARG A 1 98 ? 12.771 -5.305 -21.427 1.00 90.75 98 ARG A CA 1
ATOM 767 C C . ARG A 1 98 ? 12.098 -6.413 -22.246 1.00 90.75 98 ARG A C 1
ATOM 769 O O . ARG A 1 98 ? 11.193 -7.078 -21.740 1.00 90.75 98 ARG A O 1
ATOM 776 N N . PRO A 1 99 ? 12.552 -6.659 -23.492 1.00 89.31 99 PRO A N 1
ATOM 777 C CA . PRO A 1 99 ? 12.002 -7.722 -24.342 1.00 89.31 99 PRO A CA 1
ATOM 778 C C . PRO A 1 99 ? 12.066 -9.127 -23.720 1.00 89.31 99 PRO A C 1
ATOM 780 O O . PRO A 1 99 ? 11.277 -9.994 -24.075 1.00 89.31 99 PRO A O 1
ATOM 783 N N . ASP A 1 100 ? 12.983 -9.348 -22.776 1.00 89.31 100 ASP A N 1
ATOM 784 C CA . ASP A 1 100 ? 13.147 -10.599 -22.025 1.00 89.31 100 ASP A CA 1
ATOM 785 C C . ASP A 1 100 ? 12.152 -10.758 -20.849 1.00 89.31 100 ASP A C 1
ATOM 787 O O . ASP A 1 100 ? 12.215 -11.738 -20.102 1.00 89.31 100 ASP A O 1
ATOM 791 N N . GLY A 1 101 ? 11.246 -9.791 -20.655 1.00 87.50 101 GLY A N 1
ATOM 792 C CA . GLY A 1 101 ? 10.267 -9.764 -19.567 1.00 87.50 101 GLY A CA 1
ATOM 793 C C . GLY A 1 101 ? 10.831 -9.310 -18.216 1.00 87.50 101 GLY A C 1
ATOM 794 O O . GLY A 1 101 ? 10.140 -9.417 -17.200 1.00 87.50 101 GLY A O 1
ATOM 795 N N . THR A 1 102 ? 12.075 -8.823 -18.170 1.00 92.50 102 THR A N 1
ATOM 796 C CA . THR A 1 102 ? 12.666 -8.225 -16.963 1.00 92.50 102 THR A CA 1
ATOM 797 C C . THR A 1 102 ? 12.410 -6.718 -16.892 1.00 92.50 102 THR A C 1
ATOM 799 O O . THR A 1 102 ? 12.035 -6.086 -17.874 1.00 92.50 102 THR A O 1
ATOM 802 N N . LEU A 1 103 ? 12.596 -6.135 -15.709 1.00 91.88 103 LEU A N 1
ATOM 803 C CA . LEU A 1 103 ? 12.426 -4.719 -15.421 1.00 91.88 103 LEU A CA 1
ATOM 804 C C . LEU A 1 103 ? 13.773 -4.063 -15.117 1.00 91.88 103 LEU A C 1
ATOM 806 O O . LEU A 1 103 ? 14.551 -4.543 -14.285 1.00 91.88 103 LEU A O 1
ATOM 810 N N . ASP A 1 104 ? 13.995 -2.907 -15.731 1.00 89.00 104 ASP A N 1
ATOM 811 C CA . ASP A 1 104 ? 15.030 -1.956 -15.353 1.00 89.00 104 ASP A CA 1
ATOM 812 C C . ASP A 1 104 ? 14.463 -0.789 -14.545 1.00 89.00 104 ASP A C 1
ATOM 814 O O . ASP A 1 104 ? 13.279 -0.459 -14.600 1.00 89.00 104 ASP A O 1
ATOM 818 N N . SER A 1 105 ? 15.338 -0.157 -13.764 1.00 85.44 105 SER A N 1
ATOM 819 C CA . SER A 1 105 ? 15.005 1.081 -13.067 1.00 85.44 105 SER A CA 1
ATOM 820 C C . SER A 1 105 ? 15.167 2.247 -14.044 1.00 85.44 105 SER A C 1
ATOM 822 O O . SER A 1 105 ? 16.262 2.389 -14.588 1.00 85.44 105 SER A O 1
ATOM 824 N N . PRO A 1 106 ? 14.153 3.115 -14.220 1.00 82.31 106 PRO A N 1
ATOM 825 C CA . PRO A 1 106 ? 14.234 4.256 -15.135 1.00 82.31 106 PRO A CA 1
ATOM 826 C C . PRO A 1 106 ? 15.257 5.311 -14.693 1.00 82.31 106 PRO A C 1
ATOM 828 O O . PRO A 1 106 ? 15.670 6.156 -15.480 1.00 82.31 106 PRO A O 1
ATOM 831 N N . LEU A 1 107 ? 15.652 5.274 -13.417 1.00 81.00 107 LEU A N 1
ATOM 832 C CA . LEU A 1 107 ? 16.561 6.228 -12.793 1.00 81.00 107 LEU A CA 1
ATOM 833 C C . LEU A 1 107 ? 17.755 5.523 -12.141 1.00 81.00 107 LEU A C 1
ATOM 835 O O . LEU A 1 107 ? 17.613 4.448 -11.546 1.00 81.00 107 LEU A O 1
ATOM 839 N N . GLU A 1 108 ? 18.919 6.177 -12.146 1.00 79.69 108 GLU A N 1
ATOM 840 C CA . GLU A 1 108 ? 20.120 5.718 -11.426 1.00 79.69 108 GLU A CA 1
ATOM 841 C C . GLU A 1 108 ? 19.960 5.776 -9.898 1.00 79.69 108 GLU A C 1
ATOM 843 O O . GLU A 1 108 ? 20.498 4.928 -9.182 1.00 79.69 108 GLU A O 1
ATOM 848 N N . GLY A 1 109 ? 19.132 6.690 -9.379 1.00 83.62 109 GLY A N 1
ATOM 849 C CA . GLY A 1 109 ? 18.823 6.831 -7.947 1.00 83.62 109 GLY A CA 1
ATOM 850 C C . GLY A 1 109 ? 17.576 6.065 -7.472 1.00 83.62 109 GLY A C 1
ATOM 851 O O . GLY A 1 109 ? 16.822 5.506 -8.268 1.00 83.62 109 GLY A O 1
ATOM 852 N N . ILE A 1 110 ? 17.373 5.985 -6.153 1.00 87.88 110 ILE A N 1
ATOM 853 C CA . ILE A 1 110 ? 16.179 5.379 -5.533 1.00 87.88 110 ILE A CA 1
ATOM 854 C C . ILE A 1 110 ? 15.241 6.504 -5.094 1.00 87.88 110 ILE A C 1
ATOM 856 O O . ILE A 1 110 ? 15.567 7.246 -4.166 1.00 87.88 110 ILE A O 1
ATOM 860 N N . TYR A 1 111 ? 14.092 6.599 -5.764 1.00 87.25 111 TYR A N 1
ATOM 861 C CA . TYR A 1 111 ? 13.099 7.667 -5.568 1.00 87.25 111 TYR A CA 1
ATOM 862 C C . TYR A 1 111 ? 11.674 7.152 -5.365 1.00 87.25 111 TYR A C 1
ATOM 864 O O . TYR A 1 111 ? 10.816 7.898 -4.921 1.00 87.25 111 TYR A O 1
ATOM 872 N N . THR A 1 112 ? 11.439 5.868 -5.621 1.00 89.19 112 THR A N 1
ATOM 873 C CA . THR A 1 112 ? 10.194 5.169 -5.305 1.00 89.19 112 THR A CA 1
ATOM 874 C C . THR A 1 112 ? 10.532 3.826 -4.670 1.00 89.19 112 THR A C 1
ATOM 876 O O . THR A 1 112 ? 11.663 3.331 -4.790 1.00 89.19 112 THR A O 1
ATOM 879 N N . LEU A 1 113 ? 9.556 3.220 -3.991 1.00 91.62 113 LEU A N 1
ATOM 880 C CA . LEU A 1 113 ? 9.707 1.867 -3.453 1.00 91.62 113 LEU A CA 1
ATOM 881 C C . LEU A 1 113 ? 9.959 0.856 -4.579 1.00 91.62 113 LEU A C 1
ATOM 883 O O . LEU A 1 113 ? 10.816 -0.014 -4.438 1.00 91.62 113 LEU A O 1
ATOM 887 N N . THR A 1 114 ? 9.301 1.029 -5.728 1.00 92.00 114 THR A N 1
ATOM 888 C CA . THR A 1 114 ? 9.498 0.191 -6.916 1.00 92.00 114 THR A CA 1
ATOM 889 C C . THR A 1 114 ? 10.951 0.230 -7.396 1.00 92.00 114 THR A C 1
ATOM 891 O O . THR A 1 114 ? 11.558 -0.821 -7.596 1.00 92.00 114 THR A O 1
ATOM 894 N N . HIS A 1 115 ? 11.570 1.415 -7.489 1.00 90.81 115 HIS A N 1
ATOM 895 C CA . HIS A 1 115 ? 12.984 1.536 -7.875 1.00 90.81 115 HIS A CA 1
ATOM 896 C C . HIS A 1 115 ? 13.922 0.858 -6.868 1.00 90.81 115 HIS A C 1
ATOM 898 O O . HIS A 1 115 ? 14.916 0.243 -7.264 1.00 90.81 115 HIS A O 1
ATOM 904 N N . ALA A 1 116 ? 13.615 0.964 -5.570 1.00 92.81 116 ALA A N 1
ATOM 905 C CA . ALA A 1 116 ? 14.387 0.308 -4.517 1.00 92.81 116 ALA A CA 1
ATOM 906 C C . ALA A 1 116 ? 14.364 -1.218 -4.690 1.00 92.81 116 ALA A C 1
ATOM 908 O O . ALA A 1 116 ? 15.415 -1.859 -4.691 1.00 92.81 116 ALA A O 1
ATOM 909 N N . VAL A 1 117 ? 13.172 -1.784 -4.894 1.00 94.94 117 VAL A N 1
ATOM 910 C CA . VAL A 1 117 ? 12.969 -3.231 -5.010 1.00 94.94 117 VAL A CA 1
ATOM 911 C C . VAL A 1 117 ? 13.534 -3.785 -6.318 1.00 94.94 117 VAL A C 1
ATOM 913 O O . VAL A 1 117 ? 14.208 -4.810 -6.282 1.00 94.94 117 VAL A O 1
ATOM 916 N N . ILE A 1 118 ? 13.365 -3.095 -7.453 1.00 94.19 118 ILE A N 1
ATOM 917 C CA . ILE A 1 118 ? 13.994 -3.495 -8.726 1.00 94.19 118 ILE A CA 1
ATOM 918 C C . ILE A 1 118 ? 15.513 -3.597 -8.552 1.00 94.19 118 ILE A C 1
ATOM 920 O O . ILE A 1 118 ? 16.118 -4.604 -8.916 1.00 94.19 118 ILE A O 1
ATOM 924 N N . LYS A 1 119 ? 16.150 -2.583 -7.953 1.00 93.62 119 LYS A N 1
ATOM 925 C CA . LYS A 1 119 ? 17.605 -2.589 -7.734 1.00 93.62 119 LYS A CA 1
ATOM 926 C C . LYS A 1 119 ? 18.047 -3.665 -6.758 1.00 93.62 119 LYS A C 1
ATOM 928 O O . LYS A 1 119 ? 19.088 -4.277 -6.983 1.00 93.62 119 LYS A O 1
ATOM 933 N N . LEU A 1 120 ? 17.272 -3.903 -5.703 1.00 94.69 120 LEU A N 1
ATOM 934 C CA . LEU A 1 120 ? 17.519 -4.990 -4.764 1.00 94.69 120 LEU A CA 1
ATOM 935 C C . LEU A 1 120 ? 17.493 -6.347 -5.479 1.00 94.69 120 LEU A C 1
ATOM 937 O O . LEU A 1 120 ? 18.461 -7.097 -5.392 1.00 94.69 120 LEU A O 1
ATOM 941 N N . LEU A 1 121 ? 16.438 -6.634 -6.245 1.00 94.75 121 LEU A N 1
ATOM 942 C CA . LEU A 1 121 ? 16.301 -7.889 -6.987 1.00 94.75 121 LEU A CA 1
ATOM 943 C C . LEU A 1 121 ? 17.409 -8.061 -8.030 1.00 94.75 121 LEU A C 1
ATOM 945 O O . LEU A 1 121 ? 18.026 -9.121 -8.093 1.00 94.75 121 LEU A O 1
ATOM 949 N N . LYS A 1 122 ? 17.758 -7.001 -8.769 1.00 93.31 122 LYS A N 1
ATOM 950 C CA . LYS A 1 122 ? 18.895 -7.038 -9.701 1.00 93.31 122 LYS A CA 1
ATOM 951 C C . LYS A 1 122 ? 20.226 -7.313 -8.998 1.00 93.31 122 LYS A C 1
ATOM 953 O O . LYS A 1 122 ? 21.047 -8.031 -9.552 1.00 93.31 122 LYS A O 1
ATOM 958 N N . ARG A 1 123 ? 20.447 -6.789 -7.787 1.00 93.12 123 ARG A N 1
ATOM 959 C CA . ARG A 1 123 ? 21.663 -7.077 -7.003 1.00 93.12 123 ARG A CA 1
ATOM 960 C C . ARG A 1 123 ? 21.711 -8.512 -6.477 1.00 93.12 123 ARG A C 1
ATOM 962 O O . ARG A 1 123 ? 22.794 -9.072 -6.402 1.00 93.12 123 ARG A O 1
ATOM 969 N N . LEU A 1 124 ? 20.568 -9.091 -6.110 1.00 93.94 124 LEU A N 1
ATOM 970 C CA . LEU A 1 124 ? 20.500 -10.432 -5.516 1.00 93.94 124 LEU A CA 1
ATOM 971 C C . LEU A 1 124 ? 20.426 -11.557 -6.559 1.00 93.94 124 LEU A C 1
ATOM 973 O O . LEU A 1 124 ? 21.013 -12.614 -6.363 1.00 93.94 124 LEU A O 1
ATOM 977 N N . LYS A 1 125 ? 19.689 -11.342 -7.653 1.00 91.75 125 LYS A N 1
ATOM 978 C CA . LYS A 1 125 ? 19.341 -12.365 -8.655 1.00 91.75 125 LYS A CA 1
ATOM 979 C C . LYS A 1 125 ? 19.845 -12.030 -10.066 1.00 91.75 125 LYS A C 1
ATOM 981 O O . LYS A 1 125 ? 19.700 -12.832 -10.981 1.00 91.75 125 LYS A O 1
ATOM 986 N N . GLY A 1 126 ? 20.381 -10.829 -10.289 1.00 91.31 126 GLY A N 1
ATOM 987 C CA . GLY A 1 126 ? 20.788 -10.341 -11.616 1.00 91.31 126 GLY A CA 1
ATOM 988 C C . GLY A 1 126 ? 19.636 -9.813 -12.483 1.00 91.31 126 GLY A C 1
ATOM 989 O O . GLY A 1 126 ? 19.870 -9.078 -13.440 1.00 91.31 126 GLY A O 1
ATOM 990 N N . SER A 1 127 ? 18.382 -10.115 -12.137 1.00 93.12 127 SER A N 1
ATOM 991 C CA . SER A 1 127 ? 17.182 -9.673 -12.856 1.00 93.12 127 SER A CA 1
ATOM 992 C C . SER A 1 127 ? 16.029 -9.388 -11.892 1.00 93.12 127 SER A C 1
ATOM 994 O O . SER A 1 127 ? 16.034 -9.849 -10.752 1.00 93.12 127 SER A O 1
ATOM 996 N N . ALA A 1 128 ? 15.052 -8.606 -12.348 1.00 94.62 128 ALA A N 1
ATOM 997 C CA . ALA A 1 128 ? 13.816 -8.327 -11.626 1.00 94.62 128 ALA A CA 1
ATOM 998 C C . ALA A 1 128 ? 12.643 -8.489 -12.594 1.00 94.62 128 ALA A C 1
ATOM 1000 O O . ALA A 1 128 ? 12.712 -7.965 -13.701 1.00 94.62 128 ALA A O 1
ATOM 1001 N N . ARG A 1 129 ? 11.577 -9.190 -12.209 1.00 94.31 129 ARG A N 1
ATOM 1002 C CA . ARG A 1 129 ? 10.314 -9.238 -12.969 1.00 94.31 129 ARG A CA 1
ATOM 1003 C C . ARG A 1 129 ? 9.199 -8.536 -12.204 1.00 94.31 129 ARG A C 1
ATOM 1005 O O . ARG A 1 129 ? 9.236 -8.472 -10.979 1.00 94.31 129 ARG A O 1
ATOM 1012 N N . GLU A 1 130 ? 8.180 -8.053 -12.908 1.00 93.81 130 GLU A N 1
ATOM 1013 C CA . GLU A 1 130 ? 7.064 -7.323 -12.286 1.00 93.81 130 GLU A CA 1
ATOM 1014 C C . GLU A 1 130 ? 6.376 -8.102 -11.147 1.00 93.81 130 GLU A C 1
ATOM 1016 O O . GLU A 1 130 ? 6.273 -7.547 -10.050 1.00 93.81 130 GLU A O 1
ATOM 1021 N N . PRO A 1 131 ? 6.021 -9.398 -11.300 1.00 94.69 131 PRO A N 1
ATOM 1022 C CA . PRO A 1 131 ? 5.410 -10.154 -10.204 1.00 94.69 131 PRO A CA 1
ATOM 1023 C C . PRO A 1 131 ? 6.323 -10.298 -8.984 1.00 94.69 131 PRO A C 1
ATOM 1025 O O . PRO A 1 131 ? 5.841 -10.344 -7.857 1.00 94.69 131 PRO A O 1
ATOM 1028 N N . GLU A 1 132 ? 7.641 -10.356 -9.191 1.00 95.38 132 GLU A N 1
ATOM 1029 C CA . GLU A 1 132 ? 8.624 -10.480 -8.109 1.00 95.38 132 GLU A CA 1
ATOM 1030 C C . GLU A 1 132 ? 8.738 -9.172 -7.326 1.00 95.38 132 GLU A C 1
ATOM 1032 O O . GLU A 1 132 ? 8.756 -9.181 -6.097 1.00 95.38 132 GLU A O 1
ATOM 1037 N N . VAL A 1 133 ? 8.764 -8.039 -8.035 1.00 95.69 133 VAL A N 1
ATOM 1038 C CA . VAL A 1 133 ? 8.772 -6.707 -7.422 1.00 95.69 133 VAL A CA 1
ATOM 1039 C C . VAL A 1 133 ? 7.516 -6.514 -6.576 1.00 95.69 133 VAL A C 1
ATOM 1041 O O . VAL A 1 133 ? 7.613 -6.140 -5.406 1.00 95.69 133 VAL A O 1
ATOM 1044 N N . VAL A 1 134 ? 6.344 -6.835 -7.134 1.00 95.50 134 VAL A N 1
ATOM 1045 C CA . VAL A 1 134 ? 5.064 -6.753 -6.420 1.00 95.50 134 VAL A CA 1
ATOM 1046 C C . VAL A 1 134 ? 5.053 -7.689 -5.210 1.00 95.50 134 VAL A C 1
ATOM 1048 O O . VAL A 1 134 ? 4.684 -7.259 -4.120 1.00 95.50 134 VAL A O 1
ATOM 1051 N N . ALA A 1 135 ? 5.513 -8.935 -5.356 1.00 96.69 135 ALA A N 1
ATOM 1052 C CA . ALA A 1 135 ? 5.563 -9.898 -4.257 1.00 96.69 135 ALA A CA 1
ATOM 1053 C C . ALA A 1 135 ? 6.447 -9.419 -3.096 1.00 96.69 135 ALA A C 1
ATOM 1055 O O . ALA A 1 135 ? 6.051 -9.549 -1.940 1.00 96.69 135 ALA A O 1
ATOM 1056 N N . VAL A 1 136 ? 7.607 -8.818 -3.381 1.00 96.88 136 VAL A N 1
ATOM 1057 C CA . VAL A 1 136 ? 8.483 -8.253 -2.342 1.00 96.88 136 VAL A CA 1
ATOM 1058 C C . VAL A 1 136 ? 7.808 -7.080 -1.632 1.00 96.88 136 VAL A C 1
ATOM 1060 O O . VAL A 1 136 ? 7.825 -7.027 -0.405 1.00 96.88 136 VAL A O 1
ATOM 1063 N N . ILE A 1 137 ? 7.172 -6.162 -2.367 1.00 96.31 137 ILE A N 1
ATOM 1064 C CA . ILE A 1 137 ? 6.449 -5.030 -1.762 1.00 96.31 137 ILE A CA 1
ATOM 1065 C C . ILE A 1 137 ? 5.298 -5.534 -0.878 1.00 96.31 137 ILE A C 1
ATOM 1067 O O . ILE A 1 137 ? 5.148 -5.072 0.253 1.00 96.31 137 ILE A O 1
ATOM 1071 N N . LEU A 1 138 ? 4.524 -6.516 -1.353 1.00 96.81 138 LEU A N 1
ATOM 1072 C CA . LEU A 1 138 ? 3.447 -7.140 -0.580 1.00 96.81 138 LEU A CA 1
ATOM 1073 C C . LEU A 1 138 ? 3.974 -7.854 0.667 1.00 96.81 138 LEU A C 1
ATOM 1075 O O . LEU A 1 138 ? 3.373 -7.725 1.730 1.00 96.81 138 LEU A O 1
ATOM 1079 N N . ALA A 1 139 ? 5.105 -8.558 0.571 1.00 97.69 139 ALA A N 1
ATOM 1080 C CA . ALA A 1 139 ? 5.732 -9.218 1.712 1.00 97.69 139 ALA A CA 1
ATOM 1081 C C . ALA A 1 139 ? 6.189 -8.205 2.773 1.00 97.69 139 ALA A C 1
ATOM 1083 O O . ALA A 1 139 ? 5.935 -8.402 3.961 1.00 97.69 139 ALA A O 1
ATOM 1084 N N . ILE A 1 140 ? 6.795 -7.088 2.354 1.00 97.50 140 ILE A N 1
ATOM 1085 C CA . ILE A 1 140 ? 7.179 -6.000 3.263 1.00 97.50 140 ILE A CA 1
ATOM 1086 C C . ILE A 1 140 ? 5.932 -5.388 3.918 1.00 97.50 140 ILE A C 1
ATOM 1088 O O . ILE A 1 140 ? 5.908 -5.212 5.136 1.00 97.50 140 ILE A O 1
ATOM 1092 N N . GLN A 1 141 ? 4.874 -5.108 3.148 1.00 97.62 141 GLN A N 1
ATOM 1093 C CA . GLN A 1 141 ? 3.625 -4.563 3.694 1.00 97.62 141 GLN A CA 1
ATOM 1094 C C . GLN A 1 141 ? 2.951 -5.537 4.672 1.00 97.62 141 GLN A C 1
ATOM 1096 O O . GLN A 1 141 ? 2.441 -5.107 5.705 1.00 97.62 141 GLN A O 1
ATOM 1101 N N . ALA A 1 142 ? 2.962 -6.840 4.383 1.00 97.31 142 ALA A N 1
ATOM 1102 C CA . ALA A 1 142 ? 2.431 -7.866 5.274 1.00 97.31 142 ALA A CA 1
ATOM 1103 C C . ALA A 1 142 ? 3.232 -7.946 6.583 1.00 97.31 142 ALA A C 1
ATOM 1105 O O . ALA A 1 142 ? 2.636 -8.012 7.659 1.00 97.31 142 ALA A O 1
ATOM 1106 N N . ALA A 1 143 ? 4.566 -7.867 6.510 1.00 97.81 143 ALA A N 1
ATOM 1107 C CA . ALA A 1 143 ? 5.429 -7.837 7.687 1.00 97.81 143 ALA A CA 1
ATOM 1108 C C . ALA A 1 143 ? 5.160 -6.599 8.558 1.00 97.81 143 ALA A C 1
ATOM 1110 O O . ALA A 1 143 ? 4.988 -6.729 9.769 1.00 97.81 143 ALA A O 1
ATOM 1111 N N . ILE A 1 144 ? 5.040 -5.414 7.947 1.00 97.50 144 ILE A N 1
ATOM 1112 C CA . ILE A 1 144 ? 4.645 -4.182 8.647 1.00 97.50 144 ILE A CA 1
ATOM 1113 C C . ILE A 1 144 ? 3.271 -4.360 9.295 1.00 97.50 144 ILE A C 1
ATOM 1115 O O . ILE A 1 144 ? 3.118 -4.084 10.480 1.00 97.50 144 ILE A O 1
ATOM 1119 N N . GLY A 1 145 ? 2.286 -4.876 8.556 1.00 97.06 145 GLY A N 1
ATOM 1120 C CA . GLY A 1 145 ? 0.941 -5.117 9.076 1.00 97.06 145 GLY A CA 1
ATOM 1121 C C . GLY A 1 145 ? 0.928 -6.039 10.296 1.00 97.06 145 GLY A C 1
ATOM 1122 O O . GLY A 1 145 ? 0.245 -5.747 11.278 1.00 97.06 145 GLY A O 1
ATOM 1123 N N . LEU A 1 146 ? 1.727 -7.109 10.268 1.00 96.94 146 LEU A N 1
ATOM 1124 C CA . LEU A 1 146 ? 1.876 -8.032 11.390 1.00 96.94 146 LEU A CA 1
ATOM 1125 C C . LEU A 1 146 ? 2.544 -7.362 12.597 1.00 96.94 146 LEU A C 1
ATOM 1127 O O . LEU A 1 146 ? 2.036 -7.472 13.711 1.00 96.94 146 LEU A O 1
ATOM 1131 N N . ILE A 1 147 ? 3.647 -6.636 12.385 1.00 97.31 147 ILE A N 1
ATOM 1132 C CA . ILE A 1 147 ? 4.352 -5.911 13.453 1.00 97.31 147 ILE A CA 1
ATOM 1133 C C . ILE A 1 147 ? 3.414 -4.896 14.110 1.00 97.31 147 ILE A C 1
ATOM 1135 O O . ILE A 1 147 ? 3.280 -4.881 15.331 1.00 97.31 147 ILE A O 1
ATOM 1139 N N . VAL A 1 148 ? 2.719 -4.088 13.309 1.00 97.06 148 VAL A N 1
ATOM 1140 C CA . VAL A 1 148 ? 1.775 -3.073 13.789 1.00 97.06 148 VAL A CA 1
ATOM 1141 C C . VAL A 1 148 ? 0.627 -3.716 14.567 1.00 97.06 148 VAL A C 1
ATOM 1143 O O . VAL A 1 148 ? 0.277 -3.231 15.640 1.00 97.06 148 VAL A O 1
ATOM 1146 N N . LEU A 1 149 ? 0.083 -4.844 14.096 1.00 95.94 149 LEU A N 1
ATOM 1147 C CA . LEU A 1 149 ? -0.947 -5.588 14.825 1.00 95.94 149 LEU A CA 1
ATOM 1148 C C . LEU A 1 149 ? -0.443 -6.098 16.184 1.00 95.94 149 LEU A C 1
ATOM 1150 O O . LEU A 1 149 ? -1.157 -5.971 17.176 1.00 95.94 149 LEU A O 1
ATOM 1154 N N . ILE A 1 150 ? 0.782 -6.628 16.250 1.00 95.88 150 ILE A N 1
ATOM 1155 C CA . ILE A 1 150 ? 1.394 -7.099 17.502 1.00 95.88 150 ILE A CA 1
ATOM 1156 C C . ILE A 1 150 ? 1.611 -5.938 18.478 1.00 95.88 150 ILE A C 1
ATOM 1158 O O . ILE A 1 150 ? 1.295 -6.065 19.660 1.00 95.88 150 ILE A O 1
ATOM 1162 N N . LEU A 1 151 ? 2.136 -4.803 18.007 1.00 95.62 151 LEU A N 1
ATOM 1163 C CA . LEU A 1 151 ? 2.338 -3.613 18.840 1.00 95.62 151 LEU A CA 1
ATOM 1164 C C . LEU A 1 151 ? 1.010 -3.096 19.402 1.00 95.62 151 LEU A C 1
ATOM 1166 O O . LEU A 1 151 ? 0.911 -2.793 20.590 1.00 95.62 151 LEU A O 1
ATOM 1170 N N . ALA A 1 152 ? -0.026 -3.074 18.570 1.00 94.00 152 ALA A N 1
ATOM 1171 C CA . ALA A 1 152 ? -1.358 -2.647 18.963 1.00 94.00 152 ALA A CA 1
ATOM 1172 C C . ALA A 1 152 ? -2.015 -3.615 19.965 1.00 94.00 152 ALA A C 1
ATOM 1174 O O . ALA A 1 152 ? -2.633 -3.182 20.936 1.00 94.00 152 ALA A O 1
ATOM 1175 N N . ALA A 1 153 ? -1.818 -4.929 19.800 1.00 91.69 153 ALA A N 1
ATOM 1176 C CA . ALA A 1 153 ? -2.272 -5.937 20.762 1.00 91.69 153 ALA A CA 1
ATOM 1177 C C . ALA A 1 153 ? -1.573 -5.809 22.129 1.00 91.69 153 ALA A C 1
ATOM 1179 O O . ALA A 1 153 ? -2.179 -6.091 23.159 1.00 91.69 153 ALA A O 1
ATOM 1180 N N . LYS A 1 154 ? -0.322 -5.333 22.151 1.00 93.56 154 LYS A N 1
ATOM 1181 C CA . LYS A 1 154 ? 0.426 -5.009 23.379 1.00 93.56 154 LYS A CA 1
ATOM 1182 C C . LYS A 1 154 ? 0.052 -3.650 23.993 1.00 93.56 154 LYS A C 1
ATOM 1184 O O . LYS A 1 154 ? 0.642 -3.272 24.998 1.00 93.56 154 LYS A O 1
ATOM 1189 N N . GLY A 1 155 ? -0.886 -2.908 23.397 1.00 89.25 155 GLY A N 1
ATOM 1190 C CA . GLY A 1 155 ? -1.311 -1.587 23.875 1.00 89.25 155 GLY A CA 1
ATOM 1191 C C . GLY A 1 155 ? -0.315 -0.456 23.597 1.00 89.25 155 GLY A C 1
ATOM 1192 O O . GLY A 1 155 ? -0.434 0.613 24.186 1.00 89.25 155 GLY A O 1
ATOM 1193 N N . LEU A 1 156 ? 0.666 -0.678 22.716 1.00 8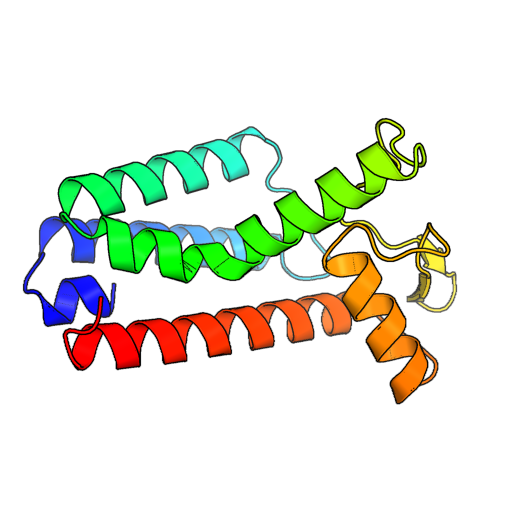7.19 156 LEU A N 1
ATOM 1194 C CA . LEU A 1 156 ? 1.650 0.340 22.323 1.00 87.19 156 LEU A CA 1
ATOM 1195 C C . LEU A 1 156 ? 1.121 1.288 21.234 1.00 87.19 156 LEU A C 1
ATOM 1197 O O . LEU A 1 156 ? 1.735 2.326 20.983 1.00 87.19 156 LEU A O 1
ATOM 1201 N N . LEU A 1 157 ? 0.007 0.926 20.588 1.00 85.62 157 LEU A N 1
ATOM 1202 C CA . LEU A 1 157 ? -0.687 1.700 19.556 1.00 85.62 157 LEU A CA 1
ATOM 1203 C C . LEU A 1 157 ? -2.178 1.819 19.866 1.00 85.62 157 LEU A C 1
ATOM 1205 O O . LEU A 1 157 ? -2.782 0.806 20.293 1.00 85.62 157 LEU A O 1
#

pLDDT: mean 92.03, std 7.15, range [60.22, 97.81]

Secondary structure (DSSP, 8-state):
-HHHHHHT-HHHHHHHHHHHHHHHHHHHHHSSSPSS--HHHHHHHHHHHHHHHHHHTT-HHHHHHHTHHHHHHHHHHHHHHHTT---TTTSSS--EE-TTS-EE-SSSS--SHHHHHHHHHHHHHS---HHHHHHHHHHHHHHHHHHHHHHHHTT--

Nearest PDB structures (foldseek):
  6fwz-assembly1_A-2  TM=7.280E-01  e=1.489E-03  Homo sapiens
  5o5e-assembly1_A-2  TM=7.260E-01  e=1.668E-03  Homo sapiens

Foldseek 3Di:
DLLCVVVVVVVLVVLVVVVVVVVVVLCVQCPPVHPDDCPPVNVVVSVVSLVVSCVSSVNVVLSVLLCVLVVVLVVLQVVCVVVVVDDVPQLDLDFDADPVQFTHRSDPDRRGLSNVQQVVCCVVPVTHHPNRSVVVVVVVSVVSNVVSSVCVVVVVD

Solvent-accessible surface area (backbone atoms only — not comparable to full-atom values): 8760 Å² total; per-residue (Å²): 71,73,68,29,61,77,68,69,37,60,71,47,21,54,56,38,47,53,51,50,54,52,50,52,60,49,41,71,42,39,43,88,81,60,77,51,80,68,62,68,70,43,55,52,49,53,50,52,53,51,51,50,44,24,61,77,61,74,31,56,63,52,51,54,57,67,39,50,66,59,53,50,34,51,53,26,42,50,50,27,49,76,70,69,65,60,42,95,89,66,81,52,84,61,63,43,77,43,99,87,61,34,41,42,58,85,52,97,66,70,36,34,63,51,36,44,43,34,52,49,34,30,72,77,69,71,50,24,38,67,71,58,43,52,49,51,53,50,50,53,50,49,51,50,46,50,52,49,50,52,40,36,74,72,66,78,74

Radius of gyration: 17.52 Å; Cα contacts (8 Å, |Δi|>4): 138; chains: 1; bounding box: 41×30×48 Å

Mean predicted aligned error: 4.17 Å

InterPro domains:
  IPR000715 Glycosyl transferase, family 4 [PF00953] (12-57)
  IPR000715 Glycosyl transferase, family 4 [PTHR22926] (6-151)

Sequence (157 aa):
AAYASLKGLDLVLQASLVMAAALLGFLRYNWYPARVFPGNAFTYGVGAYYAALVILGNMEKYGLALFTLYFIKALLNLRGYMHRVWKPGVIEDFGMPRPDGTLDSPLEGIYTLTHAVIKLLKRLKGSAREPEVVAVILAIQAAIGLIVLILAAKGLL